Protein AF-A0A418GF52-F1 (afdb_monomer)

Nearest PDB structures (foldseek):
  3nrw-assembly1_A  TM=9.194E-01  e=5.019E-04  Haloarcula marismortui
  2kd1-assembly1_A  TM=8.593E-01  e=3.762E-03  Bacillus cereus ATCC 14579
  1pvp-assembly1_B-2  TM=6.521E-01  e=8.333E-03  Punavirus P1
  3c28-assembly1_B-2  TM=6.143E-01  e=1.145E-02  unclassified
  2kkp-assembly1_A  TM=6.432E-01  e=1.538E-01  Moorella thermoacetica ATCC 39073

pLDDT: mean 86.19, std 13.65, range [48.31, 98.5]

Secondary structure (DSSP, 8-state):
---HHHHHHHHHHHHHHTS---HHHHHHHHHHHHHHHHHHHHTT---GGG--HHHHHHHHHHHHHTT--HHHHHHHHHHHHHH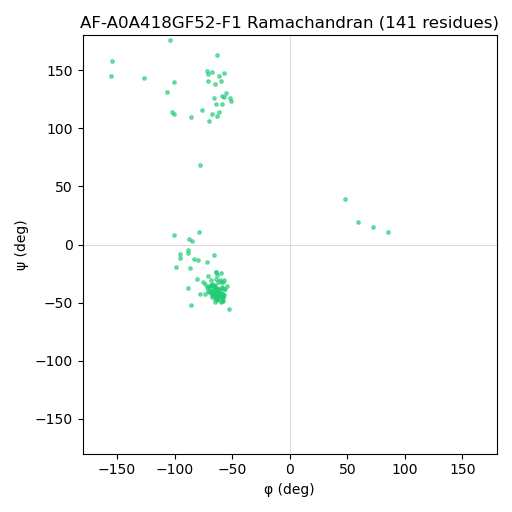HHHHHHTTS-SS-TTTT-PPPPPP-----PPPHHHHHHHH---TT-HHHHHHHHHHHHH-

Structure (mmCIF, N/CA/C/O backbone):
data_AF-A0A418GF52-F1
#
_entry.id   AF-A0A418GF52-F1
#
loop_
_atom_site.group_PDB
_atom_site.id
_atom_site.type_symbol
_atom_site.label_atom_id
_atom_site.label_alt_id
_atom_site.label_comp_id
_atom_site.label_asym_id
_atom_site.label_entity_id
_atom_site.label_seq_id
_atom_site.pdbx_PDB_ins_code
_atom_site.Cartn_x
_atom_site.Cartn_y
_atom_site.Cartn_z
_atom_site.occupancy
_atom_site.B_iso_or_equiv
_atom_site.auth_seq_id
_atom_site.auth_comp_id
_atom_site.auth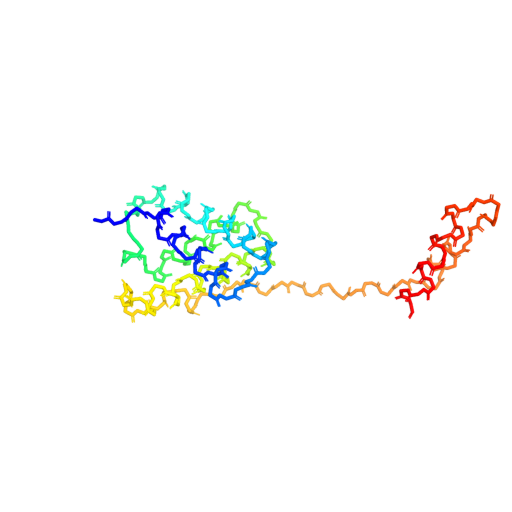_asym_id
_atom_site.auth_atom_id
_atom_site.pdbx_PDB_model_num
ATOM 1 N N . MET A 1 1 ? -12.689 -7.762 18.960 1.00 48.31 1 MET A N 1
ATOM 2 C CA . MET A 1 1 ? -11.690 -6.988 18.195 1.00 48.31 1 MET A CA 1
ATOM 3 C C . MET A 1 1 ? -11.151 -7.927 17.138 1.00 48.31 1 MET A C 1
ATOM 5 O O . MET A 1 1 ? -10.653 -8.980 17.512 1.00 48.31 1 MET A O 1
ATOM 9 N N . THR A 1 2 ? -11.378 -7.634 15.860 1.00 58.53 2 THR A N 1
ATOM 10 C CA . THR A 1 2 ? -10.761 -8.373 14.752 1.00 58.53 2 THR A CA 1
ATOM 11 C C . THR A 1 2 ? -9.275 -8.045 14.697 1.00 58.53 2 THR A C 1
ATOM 13 O O . THR A 1 2 ? -8.877 -6.910 14.955 1.00 58.53 2 THR A O 1
ATOM 16 N N . ASP A 1 3 ? -8.466 -9.059 14.415 1.00 86.50 3 ASP A N 1
ATOM 17 C CA . ASP A 1 3 ? -7.025 -8.922 14.231 1.00 86.50 3 ASP A CA 1
ATOM 18 C C . ASP A 1 3 ? -6.714 -8.195 12.908 1.00 86.50 3 ASP A C 1
ATOM 20 O O . ASP A 1 3 ? -7.426 -8.366 11.913 1.00 86.50 3 ASP A O 1
ATOM 24 N N . LEU A 1 4 ? -5.636 -7.402 12.877 1.00 93.19 4 LEU A N 1
ATOM 25 C CA . LEU A 1 4 ? -5.256 -6.583 11.719 1.00 93.19 4 LEU A CA 1
ATOM 26 C C . LEU A 1 4 ? -5.095 -7.429 10.448 1.00 93.19 4 LEU A C 1
ATOM 28 O O . LEU A 1 4 ? -5.483 -6.984 9.364 1.00 93.19 4 LEU A O 1
ATOM 32 N N . HIS A 1 5 ? -4.546 -8.641 10.586 1.00 95.06 5 HIS A N 1
ATOM 33 C CA . HIS A 1 5 ? -4.382 -9.582 9.479 1.00 95.06 5 HIS A CA 1
ATOM 34 C C . HIS A 1 5 ? -5.723 -10.100 8.962 1.00 95.06 5 HIS A C 1
ATOM 36 O O . HIS A 1 5 ? -5.922 -10.171 7.750 1.00 95.06 5 HIS A O 1
ATOM 42 N N . THR A 1 6 ? -6.667 -10.390 9.860 1.00 95.31 6 THR A N 1
ATOM 43 C CA . THR A 1 6 ? -7.991 -10.913 9.489 1.00 95.31 6 THR A CA 1
ATOM 44 C C . THR A 1 6 ? -8.738 -9.939 8.574 1.00 95.31 6 THR A C 1
ATOM 46 O O . THR A 1 6 ? -9.328 -10.349 7.571 1.00 95.31 6 THR A O 1
ATOM 49 N N . ASP A 1 7 ? -8.681 -8.638 8.866 1.00 96.19 7 ASP A N 1
ATOM 50 C CA . ASP A 1 7 ? -9.331 -7.622 8.030 1.00 96.19 7 ASP A CA 1
ATOM 51 C C . ASP A 1 7 ? -8.659 -7.483 6.658 1.00 96.19 7 ASP A C 1
ATOM 53 O O . ASP A 1 7 ? -9.343 -7.334 5.641 1.00 96.19 7 ASP A O 1
ATOM 57 N N . VAL A 1 8 ? -7.330 -7.612 6.595 1.00 97.38 8 VAL A N 1
ATOM 58 C CA . VAL A 1 8 ? -6.594 -7.623 5.323 1.00 97.38 8 VAL A CA 1
ATOM 59 C C . VAL A 1 8 ? -6.937 -8.859 4.489 1.00 97.38 8 VAL A C 1
ATOM 61 O O . VAL A 1 8 ? -7.161 -8.732 3.287 1.00 97.38 8 VAL A O 1
ATOM 64 N N . GLU A 1 9 ? -7.061 -10.041 5.090 1.00 97.31 9 GLU A N 1
ATOM 65 C CA . GLU A 1 9 ? -7.479 -11.254 4.377 1.00 97.31 9 GLU A CA 1
ATOM 66 C C . GLU A 1 9 ? -8.901 -11.142 3.819 1.00 97.31 9 GLU A C 1
ATOM 68 O O . GLU A 1 9 ? -9.161 -11.544 2.681 1.00 97.31 9 GLU A O 1
ATOM 73 N N . ARG A 1 10 ? -9.837 -10.573 4.591 1.00 97.62 10 ARG A N 1
ATOM 74 C CA . ARG A 1 10 ? -11.200 -10.290 4.110 1.00 97.62 10 ARG A CA 1
ATOM 75 C C . ARG A 1 10 ? -11.174 -9.359 2.901 1.00 97.62 10 ARG A C 1
ATOM 77 O O . ARG A 1 10 ? -11.825 -9.652 1.901 1.00 97.62 10 ARG A O 1
ATOM 84 N N . TYR A 1 11 ? -10.380 -8.297 2.962 1.00 97.94 11 TYR A N 1
ATOM 85 C CA . TYR A 1 11 ? -10.212 -7.371 1.850 1.00 97.94 11 TYR A CA 1
ATOM 86 C C . TYR A 1 11 ? -9.603 -8.035 0.607 1.00 97.94 11 TYR A C 1
ATOM 88 O O . TYR A 1 11 ? -10.095 -7.837 -0.502 1.00 97.94 11 TYR A O 1
ATOM 96 N N . LEU A 1 12 ? -8.561 -8.853 0.764 1.00 97.62 12 LEU A N 1
ATOM 97 C CA . LEU A 1 12 ? -7.936 -9.554 -0.361 1.00 97.62 12 LEU A CA 1
ATOM 98 C C . LEU A 1 12 ? -8.896 -10.559 -1.012 1.00 97.62 12 LEU A C 1
ATOM 100 O O . LEU A 1 12 ? -8.917 -10.657 -2.238 1.00 97.62 12 LEU A O 1
ATOM 104 N N . ARG A 1 13 ? -9.741 -11.238 -0.221 1.00 97.31 13 ARG A N 1
ATOM 105 C CA . ARG A 1 13 ? -10.839 -12.071 -0.742 1.00 97.31 13 ARG A CA 1
ATOM 106 C C . ARG A 1 13 ? -11.874 -11.251 -1.508 1.00 97.31 13 ARG A C 1
ATOM 108 O O . ARG A 1 13 ? -12.284 -11.655 -2.589 1.00 97.31 13 ARG A O 1
ATOM 115 N N . TYR A 1 14 ? -12.263 -10.086 -0.994 1.00 97.31 14 TYR A N 1
ATOM 116 C CA . TYR A 1 14 ? -13.143 -9.166 -1.718 1.00 97.31 14 TYR A CA 1
ATOM 117 C C . TYR A 1 14 ? -12.537 -8.756 -3.073 1.00 97.31 14 TYR A C 1
ATOM 119 O O . TYR A 1 14 ? -13.205 -8.815 -4.107 1.00 97.31 14 TYR A O 1
ATOM 127 N N . LEU A 1 15 ? -11.247 -8.404 -3.105 1.00 96.69 15 LEU A N 1
ATOM 128 C CA . LEU A 1 15 ? -10.576 -8.039 -4.354 1.00 96.69 15 LEU A CA 1
ATOM 129 C C . LEU A 1 15 ? -10.484 -9.200 -5.354 1.00 96.69 15 LEU A C 1
ATOM 131 O O . LEU A 1 15 ? -10.532 -8.958 -6.561 1.00 96.69 15 LEU A O 1
ATOM 135 N N . SER A 1 16 ? -10.314 -10.435 -4.880 1.00 95.81 16 SER A N 1
ATOM 136 C CA . SER A 1 16 ? -10.193 -11.600 -5.758 1.00 95.81 16 SER A CA 1
ATOM 137 C C . SER A 1 16 ? -11.542 -12.065 -6.299 1.00 95.81 16 SER A C 1
ATOM 139 O O . SER A 1 16 ? -11.646 -12.358 -7.486 1.00 95.81 16 SER A O 1
ATOM 141 N N . VAL A 1 17 ? -12.578 -12.099 -5.459 1.00 94.25 17 VAL A N 1
ATOM 142 C CA . VAL A 1 17 ? -13.894 -12.644 -5.819 1.00 94.25 17 VAL A CA 1
ATOM 143 C C . VAL A 1 17 ? -14.761 -11.594 -6.505 1.00 94.25 17 VAL A C 1
ATOM 145 O O . VAL A 1 17 ? -15.276 -11.830 -7.595 1.00 94.25 17 VAL A O 1
ATOM 148 N N . GLU A 1 18 ? -14.913 -10.421 -5.891 1.00 91.50 18 GLU A N 1
ATOM 149 C CA . GLU A 1 18 ? -15.869 -9.413 -6.363 1.00 91.50 18 GLU A CA 1
ATOM 150 C C . GLU A 1 18 ? -15.259 -8.476 -7.402 1.00 91.50 18 GLU A C 1
ATOM 152 O O . GLU A 1 18 ? -15.928 -8.075 -8.353 1.00 91.50 18 GLU A O 1
ATOM 157 N N . ARG A 1 19 ? -13.980 -8.115 -7.240 1.00 91.56 19 ARG A N 1
ATOM 158 C CA . ARG A 1 19 ? -13.282 -7.207 -8.169 1.00 91.56 19 ARG A CA 1
ATOM 159 C C . ARG A 1 19 ? -12.472 -7.926 -9.243 1.00 91.56 19 ARG A C 1
ATOM 161 O O . ARG A 1 19 ? -12.021 -7.255 -10.166 1.00 91.56 19 ARG A O 1
ATOM 168 N N . GLN A 1 20 ? -12.274 -9.241 -9.110 1.00 93.56 20 GLN A N 1
ATOM 169 C CA . GLN A 1 20 ? -11.528 -10.087 -10.052 1.00 93.56 20 GLN A CA 1
ATOM 170 C C . GLN A 1 20 ? -10.172 -9.485 -10.453 1.00 93.56 20 GLN A C 1
ATOM 172 O O . GLN A 1 20 ? -9.760 -9.529 -11.614 1.00 93.56 20 GLN A O 1
ATOM 177 N N . LEU A 1 21 ? -9.473 -8.873 -9.491 1.00 93.19 21 LEU A N 1
ATOM 178 C CA . LEU A 1 21 ? -8.166 -8.287 -9.765 1.00 93.19 21 LEU A CA 1
ATOM 179 C C . LEU A 1 21 ? -7.142 -9.373 -10.086 1.00 93.19 21 LEU A C 1
ATOM 181 O O . LEU A 1 21 ? -7.184 -10.479 -9.548 1.00 93.19 21 LEU A O 1
ATOM 185 N N . SER A 1 22 ? -6.177 -9.019 -10.937 1.00 95.81 22 SER A N 1
ATOM 186 C CA . SER A 1 22 ? -5.130 -9.952 -11.344 1.00 95.81 22 SER A CA 1
ATOM 187 C C . SER A 1 22 ? -4.357 -10.511 -10.133 1.00 95.81 22 SER A C 1
ATOM 189 O O . SER A 1 22 ? -4.121 -9.775 -9.162 1.00 95.81 22 SER A O 1
ATOM 191 N N . PRO A 1 23 ? -3.872 -11.767 -10.194 1.00 94.94 23 PRO A N 1
ATOM 192 C CA . PRO A 1 23 ? -3.094 -12.369 -9.110 1.00 94.94 23 PRO A CA 1
ATOM 193 C C . PRO A 1 23 ? -1.879 -11.530 -8.696 1.00 94.94 23 PRO A C 1
ATOM 195 O O . PRO A 1 23 ? -1.558 -11.428 -7.513 1.00 94.94 23 PRO A O 1
ATOM 198 N N . ILE A 1 24 ? -1.228 -10.865 -9.658 1.00 95.75 24 ILE A N 1
ATOM 199 C CA . ILE A 1 24 ? -0.069 -10.011 -9.380 1.00 95.75 24 ILE A CA 1
ATOM 200 C C . ILE A 1 24 ? -0.460 -8.737 -8.619 1.00 95.75 24 ILE A C 1
ATOM 202 O O . ILE A 1 24 ? 0.280 -8.292 -7.740 1.00 95.75 24 ILE A O 1
ATOM 206 N N . THR A 1 25 ? -1.634 -8.162 -8.893 1.00 93.44 25 THR A N 1
ATOM 207 C CA . THR A 1 25 ? -2.155 -7.018 -8.133 1.00 93.44 25 THR A CA 1
ATOM 208 C C . THR A 1 25 ? -2.461 -7.419 -6.693 1.00 93.44 25 THR A C 1
ATOM 210 O O . THR A 1 25 ? -2.060 -6.700 -5.778 1.00 93.44 25 THR A O 1
ATOM 213 N N . LEU A 1 26 ? -3.101 -8.576 -6.487 1.00 96.50 26 LEU A N 1
ATOM 214 C CA . LEU A 1 26 ? -3.399 -9.116 -5.155 1.00 96.50 26 LEU A CA 1
ATOM 215 C C . LEU A 1 26 ? -2.119 -9.339 -4.347 1.00 96.50 26 LEU A C 1
ATOM 217 O O . LEU A 1 26 ? -2.005 -8.826 -3.236 1.00 96.50 26 LEU A O 1
ATOM 221 N N . LEU A 1 27 ? -1.124 -10.009 -4.937 1.00 97.44 27 LEU A N 1
ATOM 222 C CA . LEU A 1 27 ? 0.173 -10.254 -4.305 1.00 97.44 27 LEU A CA 1
ATOM 223 C C . LEU A 1 27 ? 0.882 -8.948 -3.929 1.00 97.44 27 LEU A C 1
ATOM 225 O O . LEU A 1 27 ? 1.443 -8.817 -2.840 1.00 97.44 27 LEU A O 1
ATOM 229 N N . ASN A 1 28 ? 0.854 -7.960 -4.825 1.00 96.69 28 ASN A N 1
ATOM 230 C CA . ASN A 1 28 ? 1.433 -6.652 -4.551 1.00 96.69 28 ASN A CA 1
ATOM 231 C C . ASN A 1 28 ? 0.722 -5.959 -3.386 1.00 96.69 28 ASN A C 1
ATOM 233 O O . ASN A 1 28 ? 1.395 -5.441 -2.497 1.00 96.69 28 ASN A O 1
ATOM 237 N N . TYR A 1 29 ? -0.612 -5.961 -3.364 1.00 97.56 29 TYR A N 1
ATOM 238 C CA . TYR A 1 29 ? -1.396 -5.329 -2.301 1.00 97.56 29 TYR A CA 1
ATOM 239 C C . TYR A 1 29 ? -1.188 -6.029 -0.960 1.00 97.56 29 TYR A C 1
ATOM 241 O O . TYR A 1 29 ? -0.929 -5.346 0.029 1.00 97.56 29 TYR A O 1
ATOM 249 N N . GLN A 1 30 ? -1.204 -7.363 -0.941 1.00 97.94 30 GLN A N 1
ATOM 250 C CA . GLN A 1 30 ? -0.896 -8.174 0.234 1.00 97.94 30 GLN A CA 1
ATOM 251 C C . GLN A 1 30 ? 0.455 -7.777 0.837 1.00 97.94 30 GLN A C 1
ATOM 253 O O . GLN A 1 30 ? 0.507 -7.335 1.981 1.00 97.94 30 GLN A O 1
ATOM 258 N N . ARG A 1 31 ? 1.531 -7.807 0.039 1.00 97.75 31 ARG A N 1
ATOM 259 C CA . ARG A 1 31 ? 2.885 -7.437 0.491 1.00 97.75 31 ARG A CA 1
ATOM 260 C C . ARG A 1 31 ? 2.958 -6.022 1.063 1.00 97.75 31 ARG A C 1
ATOM 262 O O . ARG A 1 31 ? 3.700 -5.764 2.010 1.00 97.75 31 ARG A O 1
ATOM 269 N N . GLN A 1 32 ? 2.226 -5.073 0.474 1.00 97.81 32 GLN A N 1
ATOM 270 C CA . GLN A 1 32 ? 2.206 -3.705 0.990 1.00 97.81 32 GLN A CA 1
ATOM 271 C C . GLN A 1 32 ? 1.465 -3.592 2.322 1.00 97.81 32 GLN A C 1
ATOM 273 O O . GLN A 1 32 ? 1.935 -2.868 3.201 1.00 97.81 32 GLN A O 1
ATOM 278 N N . LEU A 1 33 ? 0.335 -4.283 2.472 1.00 97.81 33 LEU A N 1
ATOM 279 C CA . LEU A 1 33 ? -0.464 -4.267 3.695 1.00 97.81 33 LEU A CA 1
ATOM 280 C C . LEU A 1 33 ? 0.239 -5.014 4.833 1.00 97.81 33 LEU A C 1
ATOM 282 O O . LEU A 1 33 ? 0.297 -4.488 5.939 1.00 97.81 33 LEU A O 1
ATOM 286 N N . GLU A 1 34 ? 0.881 -6.150 4.560 1.00 96.56 34 GLU A N 1
ATOM 287 C CA . GLU A 1 34 ? 1.717 -6.876 5.530 1.00 96.56 34 GLU A CA 1
ATOM 288 C C . GLU A 1 34 ? 2.855 -6.002 6.069 1.00 96.56 34 GLU A C 1
ATOM 290 O O . GLU A 1 34 ? 3.080 -5.930 7.278 1.00 96.56 34 GLU A O 1
ATOM 295 N N . ALA A 1 35 ? 3.538 -5.258 5.193 1.00 95.56 35 ALA A N 1
ATOM 296 C CA . ALA A 1 35 ? 4.581 -4.331 5.620 1.00 95.56 35 ALA A CA 1
ATOM 297 C C . ALA A 1 35 ? 4.044 -3.212 6.531 1.00 95.56 35 ALA A C 1
ATOM 299 O O . ALA A 1 35 ? 4.763 -2.738 7.409 1.00 95.56 35 ALA A O 1
ATOM 300 N N . ILE A 1 36 ? 2.797 -2.775 6.330 1.00 95.94 36 ILE A N 1
ATOM 301 C CA . ILE A 1 36 ? 2.142 -1.792 7.201 1.00 95.94 36 ILE A CA 1
ATOM 302 C C . ILE A 1 36 ? 1.758 -2.431 8.533 1.00 95.94 36 ILE A C 1
ATOM 304 O O . ILE A 1 36 ? 2.017 -1.816 9.563 1.00 95.94 36 ILE A O 1
ATOM 308 N N . ILE A 1 37 ? 1.215 -3.652 8.532 1.00 95.19 37 ILE A N 1
ATOM 309 C CA . ILE A 1 37 ? 0.887 -4.380 9.764 1.00 95.19 37 ILE A CA 1
ATOM 310 C C . ILE A 1 37 ? 2.136 -4.552 10.633 1.00 95.19 37 ILE A C 1
ATOM 312 O O . ILE A 1 37 ? 2.084 -4.263 11.823 1.00 95.19 37 ILE A O 1
ATOM 316 N N . HIS A 1 38 ? 3.284 -4.895 10.043 1.00 92.56 38 HIS A N 1
ATOM 317 C CA . HIS A 1 38 ? 4.551 -4.967 10.778 1.00 92.56 38 HIS A CA 1
ATOM 318 C C . HIS A 1 38 ? 4.935 -3.628 11.432 1.00 92.56 38 HIS A C 1
ATOM 320 O O . HIS A 1 38 ? 5.482 -3.595 12.530 1.00 92.56 38 HIS A O 1
ATOM 326 N N . PHE A 1 39 ? 4.682 -2.489 10.783 1.00 90.38 39 PHE A N 1
ATOM 327 C CA . PHE A 1 39 ? 4.913 -1.194 11.430 1.00 90.38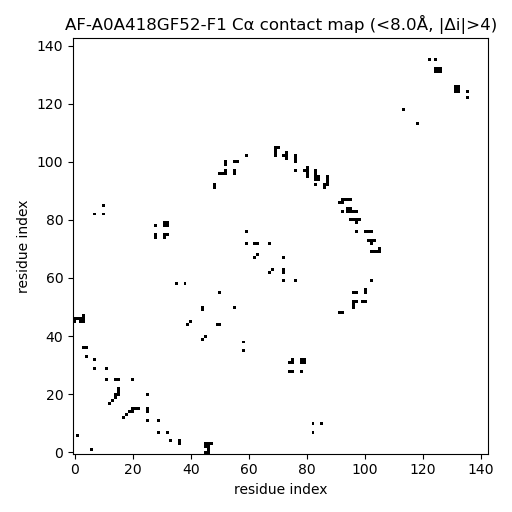 39 PHE A CA 1
ATOM 328 C C . PHE A 1 39 ? 3.867 -0.878 12.493 1.00 90.38 39 PHE A C 1
ATOM 330 O O . PHE A 1 39 ? 4.185 -0.202 13.469 1.00 90.38 39 PHE A O 1
ATOM 337 N N . ALA A 1 40 ? 2.627 -1.305 12.284 1.00 88.56 40 ALA A N 1
ATOM 338 C CA . ALA A 1 40 ? 1.513 -1.064 13.182 1.00 88.56 40 ALA A CA 1
ATOM 339 C C . ALA A 1 40 ? 1.683 -1.841 14.497 1.00 88.56 40 ALA A C 1
ATOM 341 O O . ALA A 1 40 ? 1.505 -1.258 15.566 1.00 88.56 40 ALA A O 1
ATOM 342 N N . SER A 1 41 ? 2.131 -3.098 14.424 1.00 84.31 41 SER A N 1
ATOM 343 C CA . SER A 1 41 ? 2.415 -3.940 15.589 1.00 84.31 41 SER A CA 1
ATOM 344 C C . SER A 1 41 ? 3.551 -3.381 16.448 1.00 84.31 41 SER A C 1
ATOM 346 O O . SER A 1 41 ? 3.411 -3.312 17.665 1.00 84.31 41 SER A O 1
ATOM 348 N N . GLU A 1 42 ? 4.622 -2.859 15.836 1.00 85.00 42 GLU A N 1
ATOM 349 C CA . GLU A 1 42 ? 5.698 -2.149 16.552 1.00 85.00 42 GLU A CA 1
ATOM 350 C C . GLU A 1 42 ? 5.199 -0.911 17.324 1.00 85.00 42 GLU A C 1
ATOM 352 O O . GLU A 1 42 ? 5.841 -0.486 18.280 1.00 85.00 42 GLU A O 1
ATOM 357 N N . ASN A 1 43 ? 4.077 -0.311 16.909 1.00 80.12 43 ASN A N 1
ATOM 358 C CA . ASN A 1 43 ? 3.461 0.847 17.568 1.00 80.12 43 ASN A CA 1
ATOM 359 C C . ASN A 1 43 ? 2.263 0.460 18.456 1.00 80.12 43 ASN A C 1
ATOM 361 O O . ASN A 1 43 ? 1.555 1.340 18.940 1.00 80.12 43 ASN A O 1
ATOM 365 N N . GLY A 1 44 ? 2.022 -0.839 18.663 1.00 85.25 44 GLY A N 1
ATOM 366 C CA . GLY A 1 44 ? 0.953 -1.344 19.522 1.00 85.25 44 GLY A CA 1
ATOM 367 C C . GLY A 1 44 ? -0.463 -1.180 18.962 1.00 85.25 44 GLY A C 1
ATOM 368 O O . GLY A 1 44 ? -1.419 -1.331 19.722 1.00 85.25 44 GLY A O 1
ATOM 369 N N . LEU A 1 45 ? -0.622 -0.888 17.665 1.00 88.94 45 LEU A N 1
ATOM 370 C CA . LEU A 1 45 ? -1.938 -0.760 17.037 1.00 88.94 45 LEU A CA 1
ATOM 371 C C . LEU A 1 45 ? -2.664 -2.110 17.082 1.00 88.94 45 LEU A C 1
ATOM 373 O O . LEU A 1 45 ? -2.172 -3.090 16.530 1.00 88.94 45 LEU A O 1
ATOM 377 N N . GLN A 1 46 ? -3.835 -2.150 17.713 1.00 88.69 46 GLN A N 1
ATOM 378 C CA . GLN A 1 46 ? -4.626 -3.381 17.843 1.00 88.69 46 GLN A CA 1
ATOM 379 C C . GLN A 1 46 ? -5.752 -3.463 16.813 1.00 88.69 46 GLN A C 1
ATOM 381 O O . GLN A 1 46 ? -6.314 -4.529 16.589 1.00 88.69 46 GLN A O 1
ATOM 386 N N . SER A 1 47 ? -6.141 -2.327 16.231 1.00 92.88 47 SER A N 1
ATOM 387 C CA . SER A 1 47 ? -7.305 -2.242 15.356 1.00 92.88 47 SER A CA 1
ATOM 388 C C . SER A 1 47 ? -7.177 -1.068 14.384 1.00 92.88 47 SER A C 1
ATOM 390 O O . SER A 1 47 ? -6.658 -0.001 14.725 1.00 92.88 47 SER A O 1
ATOM 392 N N . TRP A 1 48 ? -7.680 -1.246 13.160 1.00 95.00 48 TRP A N 1
ATOM 393 C CA . TRP A 1 48 ? -7.623 -0.223 12.112 1.00 95.00 48 TRP A CA 1
ATOM 394 C C . TRP A 1 48 ? -8.417 1.045 12.459 1.00 95.00 48 TRP A C 1
ATOM 396 O O . TRP A 1 48 ? -8.073 2.126 11.987 1.00 95.00 48 TRP A O 1
ATOM 406 N N . GLN A 1 49 ? -9.414 0.946 13.341 1.00 93.56 49 GLN A N 1
ATOM 407 C CA . GLN A 1 49 ? -10.209 2.065 13.861 1.00 93.56 49 GLN A CA 1
ATOM 408 C C . GLN A 1 49 ? -9.383 3.064 14.682 1.00 93.56 49 GLN A C 1
ATOM 410 O O . GLN A 1 49 ? -9.766 4.225 14.802 1.00 93.56 49 GLN A O 1
ATOM 415 N N . GLN A 1 50 ? -8.253 2.627 15.238 1.00 92.62 50 GLN A N 1
ATOM 416 C CA . GLN A 1 50 ? -7.320 3.484 15.972 1.00 92.62 50 GLN A CA 1
ATOM 417 C C . GLN A 1 50 ? -6.359 4.231 15.033 1.00 92.62 50 GLN A C 1
ATOM 419 O O . GLN A 1 50 ? -5.653 5.136 15.473 1.00 92.62 50 GLN A O 1
ATOM 424 N N . CYS A 1 51 ? -6.302 3.849 13.753 1.00 93.81 51 CYS A N 1
ATOM 425 C CA . CYS A 1 51 ? -5.379 4.435 12.794 1.00 93.81 51 CYS A CA 1
ATOM 426 C C . CYS A 1 51 ? -5.871 5.814 12.344 1.00 93.81 51 CYS A C 1
ATOM 428 O O . CYS A 1 51 ? -6.905 5.939 11.686 1.00 93.81 51 CYS A O 1
ATOM 430 N N . ASP A 1 52 ? -5.105 6.854 12.665 1.00 93.44 52 ASP A N 1
ATOM 431 C CA . ASP A 1 52 ? -5.377 8.223 12.238 1.00 93.44 52 ASP A CA 1
ATOM 432 C C . ASP A 1 52 ? -4.441 8.675 11.100 1.00 93.44 52 ASP A C 1
ATOM 434 O O . ASP A 1 52 ? -3.512 7.981 10.674 1.00 93.44 52 ASP A O 1
ATOM 438 N N . VAL A 1 53 ? -4.677 9.885 10.588 1.00 95.00 53 VAL A N 1
ATOM 439 C CA . VAL A 1 53 ? -3.860 10.471 9.512 1.00 95.00 53 VAL A CA 1
ATOM 440 C C . VAL A 1 53 ? -2.387 10.610 9.933 1.00 95.00 53 VAL A C 1
ATOM 442 O O . VAL A 1 53 ? -1.486 10.500 9.097 1.00 95.00 53 VAL A O 1
ATOM 445 N N . THR A 1 54 ? -2.119 10.843 11.220 1.00 93.25 54 THR A N 1
ATOM 446 C CA . THR A 1 54 ? -0.765 10.992 11.769 1.00 93.25 54 THR A CA 1
ATOM 447 C C . THR A 1 54 ? -0.001 9.673 11.695 1.00 93.25 54 THR A C 1
ATOM 449 O O . THR A 1 54 ? 1.131 9.649 11.206 1.00 93.25 54 THR A O 1
ATOM 452 N N . MET A 1 55 ? -0.628 8.558 12.070 1.00 94.06 55 MET A N 1
ATOM 453 C CA . MET A 1 55 ? -0.059 7.217 11.937 1.00 94.06 55 MET A CA 1
ATOM 454 C C . MET A 1 55 ? 0.222 6.870 10.475 1.00 94.06 55 MET A C 1
ATOM 456 O O . MET A 1 55 ? 1.314 6.396 10.159 1.00 94.06 55 MET A O 1
ATOM 460 N N . VAL A 1 56 ? -0.694 7.191 9.553 1.00 95.62 56 VAL A N 1
ATOM 461 C CA . VAL A 1 56 ? -0.469 6.957 8.116 1.00 95.62 56 VAL A CA 1
ATOM 462 C C . VAL A 1 56 ? 0.741 7.747 7.597 1.00 95.62 56 VAL A C 1
ATOM 464 O O . VAL A 1 56 ? 1.574 7.203 6.865 1.00 95.62 56 VAL A O 1
ATOM 467 N N . ARG A 1 57 ? 0.899 9.016 8.003 1.00 94.81 57 ARG A N 1
ATOM 468 C CA . ARG A 1 57 ? 2.100 9.809 7.676 1.00 94.81 57 ARG A CA 1
ATOM 469 C C . ARG A 1 57 ? 3.365 9.177 8.256 1.00 94.81 57 ARG A C 1
ATOM 471 O O . ARG A 1 57 ? 4.372 9.086 7.552 1.00 94.81 57 ARG A O 1
ATOM 478 N N . ASN A 1 58 ? 3.309 8.679 9.488 1.00 93.69 58 ASN A N 1
ATOM 479 C CA . ASN A 1 58 ? 4.436 7.996 10.122 1.00 93.69 58 ASN A CA 1
ATOM 480 C C . ASN A 1 58 ? 4.832 6.717 9.370 1.00 93.69 58 ASN A C 1
ATOM 482 O O . ASN A 1 58 ? 6.026 6.490 9.157 1.00 93.69 58 ASN A O 1
ATOM 486 N N . PHE A 1 59 ? 3.876 5.922 8.874 1.00 94.38 59 PHE A N 1
ATOM 487 C CA . PHE A 1 59 ? 4.173 4.767 8.018 1.00 94.38 59 PHE A CA 1
ATOM 488 C C . PHE A 1 59 ? 4.903 5.175 6.735 1.00 94.38 59 PHE A C 1
ATOM 490 O O . PHE A 1 59 ? 5.878 4.521 6.348 1.00 94.38 59 PHE A O 1
ATOM 497 N N . ALA A 1 60 ? 4.489 6.271 6.0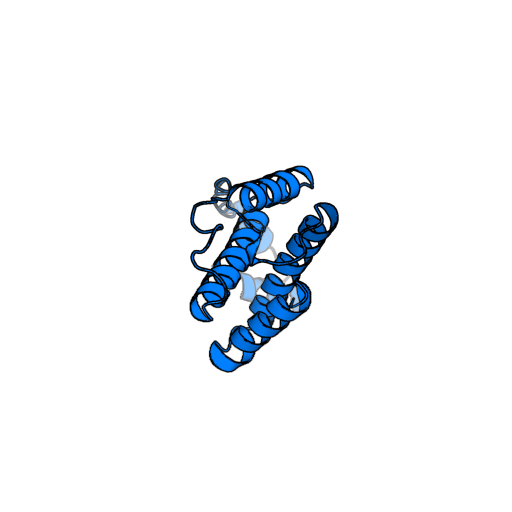93 1.00 94.19 60 ALA A N 1
ATOM 498 C CA . ALA A 1 60 ? 5.154 6.784 4.897 1.00 94.19 60 ALA A CA 1
ATOM 499 C C . ALA A 1 60 ? 6.598 7.233 5.186 1.00 94.19 60 ALA A C 1
ATOM 501 O O . ALA A 1 60 ? 7.523 6.861 4.457 1.00 94.19 60 ALA A O 1
ATOM 502 N N . VAL A 1 61 ? 6.808 7.969 6.283 1.00 93.62 61 VAL A N 1
ATOM 503 C CA . VAL A 1 61 ? 8.137 8.429 6.719 1.00 93.62 61 VAL A CA 1
ATOM 504 C C . VAL A 1 61 ? 9.046 7.249 7.061 1.00 93.62 61 VAL A C 1
ATOM 506 O O . VAL A 1 61 ? 10.174 7.187 6.569 1.00 93.62 61 VAL A O 1
ATOM 509 N N . ARG A 1 62 ? 8.573 6.272 7.845 1.00 93.31 62 ARG A N 1
ATOM 510 C CA . ARG A 1 62 ? 9.362 5.075 8.195 1.00 93.31 62 ARG A CA 1
ATOM 511 C C . ARG A 1 62 ? 9.692 4.233 6.964 1.00 93.31 62 ARG A C 1
ATOM 513 O O . ARG A 1 62 ? 10.825 3.782 6.829 1.00 93.31 62 ARG A O 1
ATOM 520 N N . SER A 1 63 ? 8.751 4.095 6.030 1.00 94.00 63 SER A N 1
ATOM 521 C CA . SER A 1 63 ? 8.987 3.405 4.756 1.00 94.00 63 SER A CA 1
ATOM 522 C C . SER A 1 63 ? 10.117 4.063 3.958 1.00 94.00 63 SER A C 1
ATOM 524 O O . SER A 1 63 ? 11.011 3.368 3.485 1.00 94.00 63 SER A O 1
ATOM 526 N N . ARG A 1 64 ? 10.139 5.401 3.863 1.00 92.56 64 ARG A N 1
ATOM 527 C CA . ARG A 1 64 ? 11.252 6.129 3.230 1.00 92.56 64 ARG A CA 1
ATOM 528 C C . ARG A 1 64 ? 12.572 5.951 3.966 1.00 92.56 64 ARG A C 1
ATOM 530 O O . ARG A 1 64 ? 13.581 5.714 3.314 1.00 92.56 64 ARG A O 1
ATOM 537 N N . ARG A 1 65 ? 12.571 6.041 5.299 1.00 92.25 65 ARG A N 1
ATOM 538 C CA . ARG A 1 65 ? 13.783 5.850 6.116 1.00 92.25 65 ARG A CA 1
ATOM 539 C C . ARG A 1 65 ? 14.383 4.451 5.952 1.00 92.25 65 ARG A C 1
ATOM 541 O O . ARG A 1 65 ? 15.596 4.321 6.001 1.00 92.25 65 ARG A O 1
ATOM 548 N N . LYS A 1 66 ? 13.557 3.432 5.686 1.00 92.69 66 LYS A N 1
ATOM 549 C CA . LYS A 1 66 ? 14.004 2.076 5.312 1.00 92.69 66 LYS A CA 1
ATOM 550 C C . LYS A 1 66 ? 14.446 1.943 3.838 1.00 92.69 66 LYS A C 1
ATOM 552 O O . LYS A 1 66 ? 14.617 0.830 3.360 1.00 92.69 66 LYS A O 1
ATOM 557 N N . GLY A 1 67 ? 14.606 3.046 3.102 1.00 92.81 67 GLY A N 1
ATOM 558 C CA . GLY A 1 67 ? 15.114 3.048 1.725 1.00 92.81 67 GLY A CA 1
ATOM 559 C C . GLY A 1 67 ? 14.062 2.814 0.638 1.00 92.81 67 GLY A C 1
ATOM 560 O O . GLY A 1 67 ? 14.418 2.617 -0.522 1.00 92.81 67 GLY A O 1
ATOM 561 N N . LEU A 1 68 ? 12.762 2.843 0.961 1.00 94.44 68 LEU A N 1
ATOM 562 C CA . LEU A 1 68 ? 11.726 2.593 -0.041 1.00 94.44 68 LEU A CA 1
ATOM 563 C C . LEU A 1 68 ? 11.696 3.706 -1.107 1.00 94.44 68 LEU A C 1
ATOM 565 O O . LEU A 1 68 ? 11.561 4.901 -0.805 1.00 94.44 68 LEU A O 1
ATOM 569 N N . GLY A 1 69 ? 11.786 3.300 -2.375 1.00 92.81 69 GLY A N 1
ATOM 570 C CA . GLY A 1 69 ? 11.679 4.189 -3.529 1.00 92.81 69 GLY A CA 1
ATOM 571 C C . GLY A 1 69 ? 10.310 4.872 -3.640 1.00 92.81 69 GLY A C 1
ATOM 572 O O . GLY A 1 69 ? 9.323 4.449 -3.037 1.00 92.81 69 GLY A O 1
ATOM 573 N N . ALA A 1 70 ? 10.238 5.945 -4.435 1.00 91.38 70 ALA A N 1
ATOM 574 C CA . ALA A 1 70 ? 9.021 6.749 -4.579 1.00 91.38 70 ALA A CA 1
ATOM 575 C C . ALA A 1 70 ? 7.847 5.946 -5.168 1.00 91.38 70 ALA A C 1
ATOM 577 O O . ALA A 1 70 ? 6.736 6.022 -4.650 1.00 91.38 70 ALA A O 1
ATOM 578 N N . ALA A 1 71 ? 8.111 5.140 -6.203 1.00 91.50 71 ALA A N 1
ATOM 579 C CA . ALA A 1 71 ? 7.106 4.289 -6.840 1.00 91.50 71 ALA A CA 1
ATOM 580 C C . ALA A 1 71 ? 6.552 3.235 -5.868 1.00 91.50 71 ALA A C 1
ATOM 582 O O . ALA A 1 71 ? 5.340 3.105 -5.711 1.00 91.50 71 ALA A O 1
ATOM 583 N N . SER A 1 72 ? 7.431 2.546 -5.140 1.00 94.06 72 SER A N 1
ATOM 584 C CA . SER A 1 72 ? 7.024 1.533 -4.164 1.00 94.06 72 SER A CA 1
ATOM 585 C C . SER A 1 72 ? 6.257 2.140 -2.985 1.00 94.06 72 SER A C 1
ATOM 587 O O . SER A 1 72 ? 5.294 1.546 -2.504 1.00 94.06 72 SER A O 1
ATOM 589 N N . LEU A 1 73 ? 6.619 3.350 -2.543 1.00 95.81 73 LEU A N 1
ATOM 590 C CA . LEU A 1 73 ? 5.844 4.075 -1.535 1.00 95.81 73 LEU A CA 1
ATOM 591 C C . LEU A 1 73 ? 4.462 4.487 -2.056 1.00 95.81 73 LEU A C 1
ATOM 593 O O . LEU A 1 73 ? 3.481 4.386 -1.321 1.00 95.81 73 LEU A O 1
ATOM 597 N N . ALA A 1 74 ? 4.368 4.933 -3.309 1.00 94.56 74 ALA A N 1
ATOM 598 C CA . ALA A 1 74 ? 3.088 5.251 -3.928 1.00 94.56 74 ALA A CA 1
ATOM 599 C C . ALA A 1 74 ? 2.184 4.010 -3.999 1.00 94.56 74 ALA A C 1
ATOM 601 O O . ALA A 1 74 ? 1.021 4.091 -3.609 1.00 94.56 74 ALA A O 1
ATOM 602 N N . LEU A 1 75 ? 2.731 2.852 -4.390 1.00 95.75 75 LEU A N 1
ATOM 603 C CA . LEU A 1 75 ? 2.010 1.576 -4.379 1.00 95.75 75 LEU A CA 1
ATOM 604 C C . LEU A 1 75 ? 1.539 1.201 -2.967 1.00 95.75 75 LEU A C 1
ATOM 606 O O . LEU A 1 75 ? 0.385 0.819 -2.789 1.00 95.75 75 LEU A O 1
ATOM 610 N N . ARG A 1 76 ? 2.393 1.373 -1.951 1.00 97.31 76 ARG A N 1
ATOM 611 C CA . ARG A 1 76 ? 2.035 1.130 -0.547 1.00 97.31 76 ARG A CA 1
ATOM 612 C C . ARG A 1 76 ? 0.865 1.987 -0.079 1.00 97.31 76 ARG A C 1
ATOM 614 O O . ARG A 1 76 ? -0.086 1.465 0.494 1.00 97.31 76 ARG A O 1
ATOM 621 N N . LEU A 1 77 ? 0.915 3.290 -0.349 1.00 96.94 77 LEU A N 1
ATOM 622 C CA . LEU A 1 77 ? -0.174 4.203 0.004 1.00 96.94 77 LEU A CA 1
ATOM 623 C C . LEU A 1 77 ? -1.438 3.945 -0.825 1.00 96.94 77 LEU A C 1
ATOM 625 O O . LEU A 1 77 ? -2.536 4.162 -0.323 1.00 96.94 77 LEU A O 1
ATOM 629 N N . SER A 1 78 ? -1.304 3.467 -2.063 1.00 96.50 78 SER A N 1
ATOM 630 C CA . SER A 1 78 ? -2.440 3.052 -2.893 1.00 96.50 78 SER A CA 1
ATOM 631 C C . SER A 1 78 ? -3.162 1.846 -2.293 1.00 96.50 78 SER A C 1
ATOM 633 O O . SER A 1 78 ? -4.375 1.897 -2.093 1.00 96.50 78 SER A O 1
ATOM 635 N N . ALA A 1 79 ? -2.416 0.797 -1.932 1.00 97.88 79 ALA A N 1
ATOM 636 C CA . ALA A 1 79 ? -2.969 -0.396 -1.296 1.00 97.88 79 ALA A CA 1
ATOM 637 C C . ALA A 1 79 ? -3.680 -0.051 0.023 1.00 97.88 79 ALA A C 1
ATOM 639 O O . ALA A 1 79 ? -4.826 -0.450 0.219 1.00 97.88 79 ALA A O 1
ATOM 640 N N . LEU A 1 80 ? -3.045 0.765 0.877 1.00 98.00 80 LEU A N 1
ATOM 641 C CA . LEU A 1 80 ? -3.628 1.210 2.146 1.00 98.00 80 LEU A CA 1
ATOM 642 C C . LEU A 1 80 ? -4.899 2.044 1.949 1.00 98.00 80 LEU A C 1
ATOM 644 O O . LEU A 1 80 ? -5.888 1.840 2.646 1.00 98.00 80 LEU A O 1
ATOM 648 N N . ARG A 1 81 ? -4.891 2.979 0.992 1.00 98.00 81 ARG A N 1
ATOM 649 C CA . ARG A 1 81 ? -6.059 3.818 0.707 1.00 98.00 81 ARG A CA 1
ATOM 650 C C . ARG A 1 81 ? -7.235 2.977 0.231 1.00 98.00 81 ARG A C 1
ATOM 652 O O . ARG A 1 81 ? -8.321 3.142 0.767 1.00 98.00 81 ARG A O 1
ATOM 659 N N . SER A 1 82 ? -6.999 2.065 -0.707 1.00 97.75 82 SER A N 1
ATOM 660 C CA . SER A 1 82 ? -8.029 1.167 -1.233 1.00 97.75 82 SER A CA 1
ATOM 661 C C . SER A 1 82 ? -8.592 0.242 -0.148 1.00 97.75 82 SER A C 1
ATOM 663 O O . SER A 1 82 ? -9.801 0.044 -0.075 1.00 97.75 82 SER A O 1
ATOM 665 N N . PHE A 1 83 ? -7.736 -0.262 0.745 1.00 98.50 83 PHE A N 1
ATOM 666 C CA . PHE A 1 83 ? -8.162 -1.040 1.907 1.00 98.50 83 PHE A CA 1
ATOM 667 C C . PHE A 1 83 ? -9.053 -0.227 2.860 1.00 98.50 83 PHE A C 1
ATOM 669 O O . PHE A 1 83 ? -10.125 -0.683 3.245 1.00 98.50 83 PHE A O 1
ATOM 676 N N . PHE A 1 84 ? -8.665 1.005 3.196 1.00 98.25 84 PHE A N 1
ATOM 677 C CA . PHE A 1 84 ? -9.489 1.867 4.045 1.00 98.25 84 PHE A CA 1
ATOM 678 C C . PHE A 1 8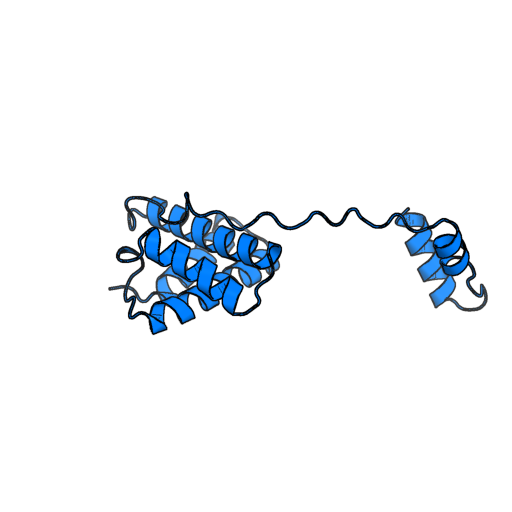4 ? -10.784 2.326 3.375 1.00 98.25 84 PHE A C 1
ATOM 680 O O . PHE A 1 84 ? -11.796 2.429 4.059 1.00 98.25 84 PHE A O 1
ATOM 687 N N . ASP A 1 85 ? -10.795 2.563 2.062 1.00 98.25 85 ASP A N 1
ATOM 688 C CA . ASP A 1 85 ? -12.042 2.820 1.334 1.00 98.25 85 ASP A CA 1
ATOM 689 C C . ASP A 1 85 ? -12.981 1.606 1.418 1.00 98.25 85 ASP A C 1
ATOM 691 O O . ASP A 1 85 ? -14.185 1.770 1.619 1.00 98.25 85 ASP A O 1
ATOM 695 N N . TRP A 1 86 ? -12.435 0.387 1.349 1.00 98.06 86 TRP A N 1
ATOM 696 C CA . TRP A 1 86 ? -13.213 -0.828 1.562 1.00 98.06 86 TRP A CA 1
ATOM 697 C C . TRP A 1 86 ? -13.743 -0.931 3.000 1.00 98.06 86 TRP A C 1
ATOM 699 O O . TRP A 1 86 ? -14.944 -1.118 3.163 1.00 98.06 86 TRP A O 1
ATOM 709 N N . LEU A 1 87 ? -12.934 -0.705 4.041 1.00 97.69 87 LEU A N 1
ATOM 710 C CA . LEU A 1 87 ? -13.430 -0.690 5.430 1.00 97.69 87 LEU A CA 1
ATOM 711 C C . LEU A 1 87 ? -14.525 0.363 5.664 1.00 97.69 87 LEU A C 1
ATOM 713 O O . LEU A 1 87 ? -15.481 0.110 6.396 1.00 97.69 87 LEU A O 1
ATOM 717 N N . VAL A 1 88 ? -14.423 1.530 5.020 1.00 98.00 88 VAL A N 1
ATOM 718 C CA . VAL A 1 88 ? -15.494 2.538 5.043 1.00 98.00 88 VAL A CA 1
ATOM 719 C C . VAL A 1 88 ? -16.764 1.997 4.377 1.00 98.00 88 VAL A C 1
ATOM 721 O O . VAL A 1 88 ? -17.849 2.168 4.924 1.00 98.00 88 VAL A O 1
ATOM 724 N N . SER A 1 89 ? -16.651 1.285 3.249 1.00 97.31 89 SER A N 1
ATOM 725 C CA . SER A 1 89 ? -17.806 0.644 2.594 1.00 97.31 89 SER A CA 1
ATOM 726 C C . SER A 1 89 ? -18.473 -0.439 3.452 1.00 97.31 89 SER A C 1
ATOM 728 O O . SER A 1 89 ? -19.671 -0.668 3.320 1.00 97.31 89 SER A O 1
ATOM 730 N N . GLN A 1 90 ? -17.715 -1.063 4.359 1.00 96.88 90 GLN A N 1
ATOM 731 C CA . GLN A 1 90 ? -18.221 -2.031 5.337 1.00 96.88 90 GLN A CA 1
ATOM 732 C C . GLN A 1 90 ? -18.787 -1.363 6.607 1.00 96.88 90 GLN A C 1
ATOM 734 O O . GLN A 1 90 ? -19.198 -2.059 7.529 1.00 96.88 90 GLN A O 1
ATOM 739 N N . ASN A 1 91 ? -18.819 -0.023 6.679 1.00 96.75 91 ASN A N 1
ATOM 740 C CA . ASN A 1 91 ? -19.162 0.766 7.873 1.00 96.75 91 ASN A CA 1
ATOM 741 C C . ASN A 1 91 ? -18.252 0.512 9.095 1.00 96.75 91 ASN A C 1
ATOM 743 O O . ASN A 1 91 ? -18.609 0.850 10.223 1.00 96.75 91 ASN A O 1
ATOM 747 N N . GLU A 1 92 ? -17.056 -0.041 8.887 1.00 96.19 92 GLU A N 1
ATOM 748 C CA . GLU A 1 92 ? -16.085 -0.319 9.955 1.00 96.19 92 GLU A CA 1
ATOM 749 C C . GLU A 1 92 ? -15.182 0.888 10.254 1.00 96.19 92 GLU A C 1
ATOM 751 O O . GLU A 1 92 ? -14.615 0.992 11.345 1.00 96.19 92 GLU A O 1
ATOM 756 N N . LEU A 1 93 ? -15.081 1.824 9.305 1.00 96.56 93 LEU A N 1
ATOM 757 C CA . LEU A 1 93 ? -14.458 3.137 9.463 1.00 96.56 93 LEU A CA 1
ATOM 758 C C . LEU A 1 93 ? -15.429 4.241 9.037 1.00 96.56 93 LEU A C 1
ATOM 760 O O . LEU A 1 93 ? -16.136 4.116 8.043 1.00 96.56 93 LEU A O 1
ATOM 764 N N . LYS A 1 94 ? -15.407 5.375 9.746 1.00 95.31 94 LYS A N 1
ATOM 765 C CA . LYS A 1 94 ? -16.206 6.558 9.373 1.00 95.31 94 LYS A CA 1
ATOM 766 C C . LYS A 1 94 ? -15.629 7.313 8.175 1.00 95.31 94 LYS A C 1
ATOM 768 O O . LYS A 1 94 ? -16.363 7.933 7.415 1.00 95.31 94 LYS A O 1
ATOM 773 N N . ALA A 1 95 ? -14.306 7.310 8.039 1.00 96.44 95 ALA A N 1
ATOM 774 C CA . ALA A 1 95 ? -13.594 7.995 6.972 1.00 96.44 95 ALA A CA 1
ATOM 775 C C . ALA A 1 95 ? -12.245 7.321 6.720 1.00 96.44 95 ALA A C 1
ATOM 777 O O . ALA A 1 95 ? -11.695 6.666 7.601 1.00 96.44 95 ALA A O 1
ATOM 778 N N . ASN A 1 96 ? -11.698 7.522 5.522 1.00 97.88 96 ASN A N 1
ATOM 779 C CA . ASN A 1 96 ? -10.398 6.985 5.139 1.00 97.88 96 ASN A CA 1
ATOM 780 C C . ASN A 1 96 ? -9.259 7.932 5.584 1.00 97.88 96 ASN A C 1
ATOM 782 O O . ASN A 1 96 ? -9.088 8.992 4.966 1.00 97.88 96 ASN A O 1
ATOM 786 N N . PRO A 1 97 ? -8.429 7.564 6.582 1.00 96.25 97 PRO A N 1
ATOM 787 C CA . PRO A 1 97 ? -7.341 8.418 7.067 1.00 96.25 97 PRO A CA 1
ATOM 788 C C . PRO A 1 97 ? -6.168 8.537 6.074 1.00 96.25 97 PRO A C 1
ATOM 790 O O . PRO A 1 97 ? -5.350 9.450 6.181 1.00 96.25 97 PRO A O 1
ATOM 793 N N . ALA A 1 98 ? -6.079 7.665 5.065 1.00 96.69 98 ALA A N 1
ATOM 794 C CA . ALA A 1 98 ? -5.025 7.691 4.050 1.00 96.69 98 ALA A CA 1
ATOM 795 C C . ALA A 1 98 ? -5.348 8.577 2.832 1.00 96.69 98 ALA A C 1
ATOM 797 O O . ALA A 1 98 ? -4.475 8.799 1.981 1.00 96.69 98 ALA A O 1
ATOM 798 N N . LYS A 1 99 ? -6.570 9.122 2.719 1.00 92.88 99 LYS A N 1
ATOM 799 C CA . LYS A 1 99 ? -6.963 9.970 1.575 1.00 92.88 99 LYS A CA 1
ATOM 800 C C . LYS A 1 99 ? -6.053 11.187 1.396 1.00 92.88 99 LYS A C 1
ATOM 802 O O . LYS A 1 99 ? -5.628 11.449 0.278 1.00 92.88 99 LYS A O 1
ATOM 807 N N . GLY A 1 100 ? -5.695 11.871 2.483 1.00 89.12 100 GLY A N 1
ATOM 808 C CA . GLY A 1 100 ? -4.870 13.088 2.451 1.00 89.12 100 GLY A CA 1
ATOM 809 C C . GLY A 1 100 ? -3.352 12.870 2.486 1.00 89.12 100 GLY A C 1
ATOM 810 O O . GLY A 1 100 ? -2.609 13.842 2.608 1.00 89.12 100 GLY A O 1
ATOM 811 N N . VAL A 1 101 ? -2.868 11.623 2.441 1.00 92.31 101 VAL A N 1
ATOM 812 C CA . VAL A 1 101 ? -1.430 11.318 2.547 1.00 92.31 101 VAL A CA 1
ATOM 813 C C . VAL A 1 101 ? -0.846 11.013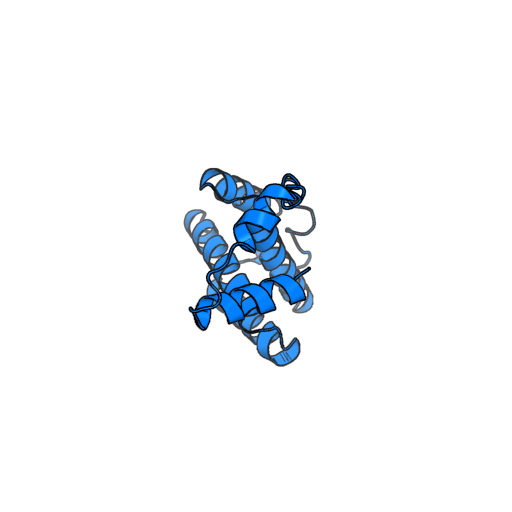 1.171 1.00 92.31 101 VAL A C 1
ATOM 815 O O . VAL A 1 101 ? -1.159 9.993 0.556 1.00 92.31 101 VAL A O 1
ATOM 818 N N . SER A 1 102 ? 0.044 11.886 0.706 1.00 84.00 102 SER A N 1
ATOM 819 C CA . SER A 1 102 ? 0.682 11.780 -0.610 1.00 84.00 102 SER A CA 1
ATOM 820 C C . SER A 1 102 ? 2.090 11.194 -0.512 1.00 84.00 102 SER A C 1
ATOM 822 O O . SER A 1 102 ? 2.869 11.564 0.366 1.00 84.00 102 SER A O 1
ATOM 824 N N . ALA A 1 103 ? 2.448 10.319 -1.455 1.00 80.31 103 ALA A N 1
ATOM 825 C CA . ALA A 1 103 ? 3.848 9.964 -1.675 1.00 80.31 103 ALA A CA 1
ATOM 826 C C . ALA A 1 103 ? 4.586 11.153 -2.326 1.00 80.31 103 ALA A C 1
ATOM 828 O O . ALA A 1 103 ? 3.976 11.895 -3.103 1.00 80.31 103 ALA A O 1
ATOM 829 N N . PRO A 1 104 ? 5.896 11.335 -2.076 1.00 74.12 104 PRO A N 1
ATOM 830 C CA . PRO A 1 104 ? 6.696 12.290 -2.834 1.00 74.12 104 PRO A CA 1
ATOM 831 C C . PRO A 1 104 ? 6.664 11.917 -4.317 1.00 74.12 104 PRO A C 1
ATOM 833 O O . PRO A 1 104 ? 6.747 10.730 -4.648 1.00 74.12 104 PRO A O 1
ATOM 836 N N . LYS A 1 105 ? 6.581 12.916 -5.202 1.00 68.69 105 LYS A N 1
ATOM 837 C CA . LYS A 1 105 ? 6.632 12.681 -6.649 1.00 68.69 105 LYS A CA 1
ATOM 838 C C . LYS A 1 105 ? 7.926 11.943 -6.995 1.00 68.69 105 LYS A C 1
ATOM 840 O O . LYS A 1 105 ? 9.011 12.373 -6.608 1.00 68.69 105 LYS A O 1
ATOM 845 N N . ALA A 1 106 ? 7.801 10.819 -7.697 1.00 69.25 106 ALA A N 1
ATOM 846 C CA . ALA A 1 106 ? 8.961 10.156 -8.268 1.00 69.25 106 ALA A CA 1
ATOM 847 C C . ALA A 1 106 ? 9.580 11.080 -9.331 1.00 69.25 106 ALA A C 1
ATOM 849 O O . ALA A 1 106 ? 8.823 11.688 -10.097 1.00 69.25 106 ALA A O 1
ATOM 850 N N . PRO A 1 107 ? 10.915 11.205 -9.399 1.00 63.66 107 PRO A N 1
ATOM 851 C CA . PRO A 1 107 ? 11.539 11.844 -10.547 1.00 63.66 107 PRO A CA 1
ATOM 852 C C . PRO A 1 107 ? 11.135 11.063 -11.803 1.00 63.66 107 PRO A C 1
ATOM 854 O O . PRO A 1 107 ? 11.249 9.837 -11.844 1.00 63.66 107 PRO A O 1
ATOM 857 N N . ARG A 1 108 ? 10.609 11.760 -12.818 1.00 57.59 108 ARG A N 1
ATOM 858 C CA . ARG A 1 108 ? 10.423 11.156 -14.140 1.00 57.59 108 ARG A CA 1
ATOM 859 C C . ARG A 1 108 ? 11.809 10.974 -14.736 1.00 57.59 108 ARG A C 1
ATOM 861 O O . ARG A 1 108 ? 12.425 11.950 -15.151 1.00 57.59 108 ARG A O 1
ATOM 868 N N . HIS A 1 109 ? 12.284 9.737 -14.785 1.00 57.06 109 HIS A N 1
ATOM 869 C CA . HIS A 1 109 ? 13.285 9.395 -15.780 1.00 57.06 109 HIS A CA 1
ATOM 870 C C . HIS A 1 109 ? 12.574 9.478 -17.125 1.00 57.06 109 HIS A C 1
ATOM 872 O O . HIS A 1 109 ? 11.637 8.720 -17.379 1.00 57.06 109 HIS A O 1
ATOM 878 N N . LEU A 1 110 ? 12.956 10.456 -17.945 1.00 53.34 110 LEU A N 1
ATOM 879 C CA . LEU A 1 110 ? 12.671 10.360 -19.368 1.00 53.34 110 LEU A CA 1
ATOM 880 C C . LEU A 1 110 ? 13.277 9.025 -19.821 1.00 53.34 110 LEU A C 1
ATOM 882 O O . LEU A 1 110 ? 14.421 8.749 -19.431 1.00 53.34 110 LEU A O 1
ATOM 886 N N . PRO A 1 111 ? 12.533 8.168 -20.545 1.00 57.69 111 PRO A N 1
ATOM 887 C CA . PRO A 1 111 ? 13.162 7.028 -21.188 1.00 57.69 111 PRO A CA 1
ATOM 888 C C . PRO A 1 111 ? 14.352 7.585 -21.967 1.00 57.69 111 PRO A C 1
ATOM 890 O O . PRO A 1 111 ? 14.205 8.551 -22.715 1.00 57.69 111 PRO A O 1
ATOM 893 N N . LYS A 1 112 ? 15.553 7.069 -21.694 1.00 58.31 112 LYS A N 1
ATOM 894 C CA . LYS A 1 112 ? 16.697 7.395 -22.537 1.00 58.31 112 LYS A CA 1
ATOM 895 C C . LYS A 1 112 ? 16.319 6.872 -23.913 1.00 58.31 112 LYS A C 1
ATOM 897 O O . LYS A 1 112 ? 16.114 5.669 -24.056 1.00 58.31 112 LYS A O 1
ATOM 902 N N . ASN A 1 113 ? 16.144 7.774 -24.872 1.00 56.41 113 ASN A N 1
ATOM 903 C CA . ASN A 1 113 ? 16.044 7.387 -26.269 1.00 56.41 113 ASN A CA 1
ATOM 904 C C . ASN A 1 113 ? 17.267 6.504 -26.538 1.00 56.41 113 ASN A C 1
ATOM 906 O O . ASN A 1 113 ? 18.378 6.897 -26.176 1.00 56.41 113 ASN A O 1
ATOM 910 N N . ILE A 1 114 ? 17.052 5.298 -27.060 1.00 58.69 114 ILE A N 1
ATOM 911 C CA . ILE A 1 114 ? 18.160 4.461 -27.520 1.00 58.69 114 ILE A CA 1
ATOM 912 C C . ILE A 1 114 ? 18.863 5.285 -28.600 1.00 58.69 114 ILE A C 1
ATOM 914 O O . ILE A 1 114 ? 18.205 5.732 -29.542 1.00 58.69 114 ILE A O 1
ATOM 918 N N . ASP A 1 115 ? 20.150 5.571 -28.405 1.00 64.00 115 ASP A N 1
ATOM 919 C CA . ASP A 1 115 ? 20.946 6.280 -29.402 1.00 64.00 115 ASP A CA 1
ATOM 920 C C . ASP A 1 115 ? 20.976 5.441 -30.687 1.00 64.00 115 ASP A C 1
ATOM 922 O O . ASP A 1 115 ? 20.986 4.210 -30.628 1.00 64.00 115 ASP A O 1
ATOM 926 N N . VAL A 1 116 ? 20.973 6.081 -31.853 1.00 61.38 116 VAL A N 1
ATOM 927 C CA . VAL A 1 116 ? 21.001 5.378 -33.146 1.00 61.38 116 VAL A CA 1
ATOM 928 C C . VAL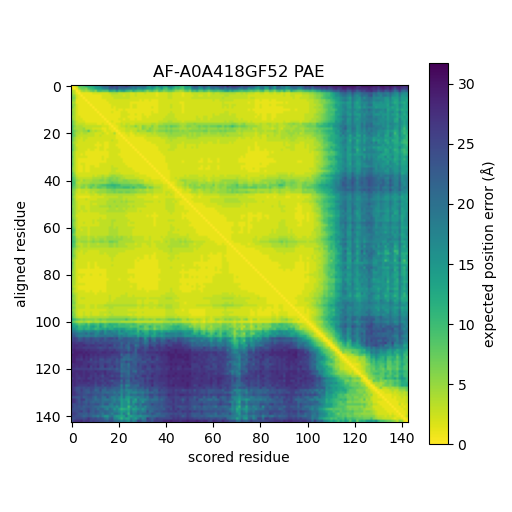 A 1 116 ? 22.244 4.483 -33.230 1.00 61.38 116 VAL A C 1
ATOM 930 O O . VAL A 1 116 ? 22.180 3.382 -33.770 1.00 61.38 116 VAL A O 1
ATOM 933 N N . ASP A 1 117 ? 23.344 4.899 -32.602 1.00 62.00 117 ASP A N 1
ATOM 934 C CA . ASP A 1 117 ? 24.574 4.111 -32.507 1.00 62.00 117 ASP A CA 1
ATOM 935 C C . ASP A 1 117 ? 24.445 2.895 -31.573 1.00 62.00 117 ASP A C 1
ATOM 937 O O . ASP A 1 117 ? 24.957 1.818 -31.891 1.00 62.00 117 ASP A O 1
ATOM 941 N N . ASP A 1 118 ? 23.718 3.024 -30.458 1.00 63.44 118 ASP A N 1
ATOM 942 C CA . ASP A 1 118 ? 23.403 1.893 -29.576 1.00 63.44 118 ASP A CA 1
ATOM 943 C C . ASP A 1 118 ? 22.462 0.905 -30.275 1.00 63.44 118 ASP A C 1
ATOM 945 O O . ASP A 1 118 ? 22.611 -0.304 -30.115 1.00 63.44 118 ASP A O 1
ATOM 949 N N . MET A 1 119 ? 21.539 1.402 -31.102 1.00 62.97 119 MET A N 1
ATOM 950 C CA . MET A 1 119 ? 20.639 0.590 -31.920 1.00 62.97 119 MET A CA 1
ATOM 951 C C . MET A 1 119 ? 21.390 -0.162 -33.019 1.00 62.97 119 MET A C 1
ATOM 953 O O . MET A 1 119 ? 21.177 -1.357 -33.191 1.00 62.97 119 MET A O 1
ATOM 957 N N . ASN A 1 120 ? 22.320 0.500 -33.709 1.00 65.38 120 ASN A N 1
ATOM 958 C CA . ASN A 1 120 ? 23.170 -0.138 -34.713 1.00 65.38 120 ASN A CA 1
ATOM 959 C C . ASN A 1 120 ? 24.044 -1.237 -34.096 1.00 65.38 120 ASN A C 1
ATOM 961 O O . ASN A 1 120 ? 24.162 -2.306 -34.682 1.00 65.38 120 ASN A O 1
ATOM 965 N N . ARG A 1 121 ? 24.587 -1.031 -32.887 1.00 65.88 121 ARG A N 1
ATOM 966 C CA . ARG A 1 121 ? 25.307 -2.083 -32.142 1.00 65.88 121 ARG A CA 1
ATOM 967 C C . ARG A 1 121 ? 24.404 -3.222 -31.683 1.00 65.88 121 ARG A C 1
ATOM 969 O O . ARG A 1 121 ? 24.853 -4.358 -31.623 1.00 65.88 121 ARG A O 1
ATOM 976 N N . LEU A 1 122 ? 23.150 -2.925 -31.348 1.00 61.62 122 LEU A N 1
ATOM 977 C CA . LEU A 1 122 ? 22.158 -3.930 -30.971 1.00 61.62 122 LEU A CA 1
ATOM 978 C C . LEU A 1 122 ? 21.710 -4.778 -32.173 1.00 61.62 122 LEU A C 1
ATOM 980 O O . LEU A 1 122 ? 21.301 -5.916 -31.984 1.00 61.62 122 LEU A O 1
ATOM 984 N N . LEU A 1 123 ? 21.778 -4.222 -33.387 1.00 62.09 123 LEU A N 1
ATOM 985 C CA . LEU A 1 123 ? 21.391 -4.864 -34.648 1.00 62.09 123 LEU A CA 1
ATOM 986 C C . LEU A 1 123 ? 22.569 -5.511 -35.400 1.00 62.09 123 LEU A C 1
ATOM 988 O O . LEU A 1 123 ? 22.330 -6.222 -36.381 1.00 62.09 123 LEU A O 1
ATOM 992 N N . ASP A 1 124 ? 23.810 -5.300 -34.946 1.00 65.88 124 ASP A N 1
ATOM 993 C CA . ASP A 1 124 ? 25.026 -5.934 -35.477 1.00 65.88 124 ASP A CA 1
ATOM 994 C C . ASP A 1 124 ? 25.136 -7.376 -34.958 1.00 65.88 124 ASP A C 1
ATOM 996 O O . ASP A 1 124 ? 25.924 -7.727 -34.078 1.00 65.88 124 ASP A O 1
ATOM 1000 N N . ILE A 1 125 ? 24.209 -8.195 -35.444 1.00 64.56 125 ILE A N 1
ATOM 1001 C CA . ILE A 1 125 ? 23.943 -9.545 -34.975 1.00 64.56 125 ILE A CA 1
ATOM 1002 C C . ILE A 1 125 ? 24.468 -10.563 -35.995 1.00 64.56 125 ILE A C 1
ATOM 1004 O O . ILE A 1 125 ? 24.140 -10.485 -37.181 1.00 64.56 125 ILE A O 1
ATOM 1008 N N . ASP A 1 126 ? 25.223 -11.560 -35.519 1.00 68.50 126 ASP A N 1
ATOM 1009 C CA . ASP A 1 126 ? 25.650 -12.705 -36.328 1.00 68.50 126 ASP A CA 1
ATOM 1010 C C . ASP A 1 126 ? 24.434 -13.524 -36.787 1.00 68.50 126 ASP A C 1
ATOM 1012 O O . ASP A 1 126 ? 23.756 -14.196 -36.009 1.00 68.50 126 ASP A O 1
ATOM 1016 N N . ILE A 1 127 ? 24.165 -13.468 -38.089 1.00 66.94 127 ILE A N 1
ATOM 1017 C CA . ILE A 1 127 ? 23.043 -14.140 -38.754 1.00 66.94 127 ILE A CA 1
ATOM 1018 C C . ILE A 1 127 ? 23.136 -1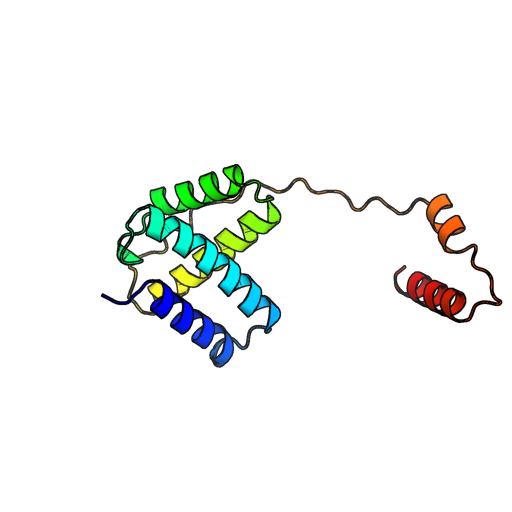5.674 -38.726 1.00 66.94 127 ILE A C 1
ATOM 1020 O O . ILE A 1 127 ? 22.177 -16.343 -39.110 1.00 66.94 127 ILE A O 1
ATOM 1024 N N . ASN A 1 128 ? 24.267 -16.237 -38.288 1.00 73.19 128 ASN A N 1
ATOM 1025 C CA . ASN A 1 128 ? 24.450 -17.680 -38.151 1.00 73.19 128 A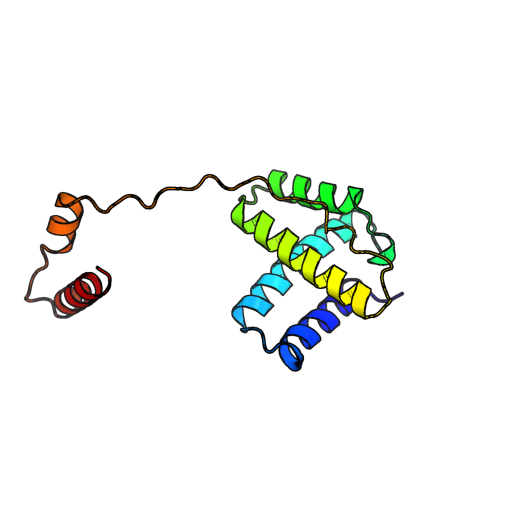SN A CA 1
ATOM 1026 C C . ASN A 1 128 ? 24.018 -18.221 -36.778 1.00 73.19 128 ASN A C 1
ATOM 1028 O O . ASN A 1 128 ? 24.009 -19.440 -36.597 1.00 73.19 128 ASN A O 1
ATOM 1032 N N . ASP A 1 129 ? 23.630 -17.355 -35.834 1.00 78.00 129 ASP A N 1
ATOM 1033 C CA . ASP A 1 129 ? 23.037 -17.753 -34.555 1.00 78.00 129 ASP A CA 1
ATOM 1034 C C . ASP A 1 129 ? 21.499 -17.586 -34.585 1.00 78.00 129 ASP A C 1
ATOM 1036 O O . ASP A 1 129 ? 20.983 -16.461 -34.597 1.00 78.00 129 ASP A O 1
ATOM 1040 N N . PRO A 1 130 ? 20.724 -18.689 -34.550 1.00 75.88 130 PRO A N 1
ATOM 1041 C CA . PRO A 1 130 ? 19.263 -18.644 -34.512 1.00 75.88 130 PRO A CA 1
ATOM 1042 C C . PRO A 1 130 ? 18.672 -17.843 -33.340 1.00 75.88 130 PRO A C 1
ATOM 1044 O O . PRO A 1 130 ? 17.583 -17.279 -33.481 1.00 75.88 130 PRO A O 1
ATOM 1047 N N . LEU A 1 131 ? 19.350 -17.780 -32.186 1.00 74.75 131 LEU A N 1
ATOM 1048 C CA . LEU A 1 131 ? 18.903 -16.961 -31.051 1.00 74.75 131 LEU A CA 1
ATOM 1049 C C . LEU A 1 131 ? 19.019 -15.478 -31.376 1.00 74.75 131 LEU A C 1
ATOM 1051 O O . LEU A 1 131 ? 18.117 -14.700 -31.073 1.00 74.75 131 LEU A O 1
ATOM 1055 N N . ALA A 1 132 ? 20.093 -15.110 -32.056 1.00 72.50 132 ALA A N 1
ATOM 1056 C CA . ALA A 1 132 ? 20.389 -13.736 -32.380 1.00 72.50 132 ALA A CA 1
ATOM 1057 C C . ALA A 1 132 ? 19.436 -13.204 -33.476 1.00 72.50 132 ALA A C 1
ATOM 1059 O O . ALA A 1 132 ? 18.920 -12.092 -33.367 1.00 72.50 132 ALA A O 1
ATOM 1060 N N . VAL A 1 133 ? 19.060 -14.034 -34.458 1.00 75.62 133 VAL A N 1
ATOM 1061 C CA . VAL A 1 133 ? 18.007 -13.703 -35.444 1.00 75.62 133 VAL A CA 1
ATOM 1062 C C . VAL A 1 133 ? 16.643 -13.476 -34.777 1.00 75.62 133 VAL A C 1
ATOM 1064 O O . VAL A 1 133 ? 15.921 -12.542 -35.133 1.00 75.62 133 VAL A O 1
ATOM 1067 N N . ARG A 1 134 ? 16.279 -14.300 -33.784 1.00 77.94 134 ARG A N 1
ATOM 1068 C CA . ARG A 1 134 ? 15.039 -14.121 -33.010 1.00 77.94 134 ARG A CA 1
ATOM 1069 C C . ARG A 1 134 ? 15.068 -12.818 -32.215 1.00 77.94 134 ARG A C 1
ATOM 1071 O O . ARG A 1 134 ? 14.078 -12.090 -32.202 1.00 77.94 134 ARG A O 1
ATOM 1078 N N . ASP A 1 135 ? 16.182 -12.536 -31.552 1.00 74.69 135 ASP A N 1
ATOM 1079 C CA . ASP A 1 135 ? 16.339 -11.341 -30.728 1.00 74.69 135 ASP A CA 1
ATOM 1080 C C . ASP A 1 135 ? 16.285 -10.071 -31.596 1.00 74.69 135 ASP A C 1
ATOM 1082 O O . ASP A 1 135 ? 15.591 -9.123 -31.230 1.00 74.69 135 ASP A O 1
ATOM 1086 N N . ARG A 1 136 ? 16.855 -10.099 -32.811 1.00 73.50 136 ARG A N 1
ATOM 1087 C CA . ARG A 1 136 ? 16.681 -9.044 -33.824 1.00 73.50 136 ARG A CA 1
ATOM 1088 C C . ARG A 1 136 ? 15.217 -8.819 -34.200 1.00 73.50 136 ARG A C 1
ATOM 1090 O O . ARG A 1 136 ? 14.756 -7.683 -34.191 1.00 73.50 136 ARG A O 1
ATOM 1097 N N . ALA A 1 137 ? 14.479 -9.886 -34.502 1.00 76.62 137 ALA A N 1
ATOM 1098 C CA . ALA A 1 137 ? 13.066 -9.780 -34.862 1.00 76.62 137 ALA A CA 1
ATOM 1099 C C . ALA A 1 137 ? 12.216 -9.220 -33.707 1.00 76.62 137 ALA A C 1
ATOM 1101 O O . ALA A 1 137 ? 11.310 -8.423 -33.931 1.00 76.62 137 ALA A O 1
ATOM 1102 N N . MET A 1 138 ? 12.517 -9.597 -32.459 1.00 78.31 138 MET A N 1
ATOM 1103 C CA . MET A 1 138 ? 11.845 -9.032 -31.283 1.00 78.31 138 MET A CA 1
ATOM 1104 C C . MET A 1 138 ? 12.142 -7.537 -31.120 1.00 78.31 138 MET A C 1
ATOM 1106 O O . MET A 1 138 ? 11.231 -6.776 -30.800 1.00 78.31 138 MET A O 1
ATOM 1110 N N . LEU A 1 139 ? 13.379 -7.107 -31.381 1.00 74.44 139 LEU A N 1
ATOM 1111 C CA . LEU A 1 139 ? 13.769 -5.696 -31.341 1.00 74.44 139 LEU A CA 1
ATOM 1112 C C . LEU A 1 139 ? 13.096 -4.870 -32.444 1.00 74.44 139 LEU A C 1
ATOM 1114 O O . LEU A 1 139 ? 12.598 -3.787 -32.150 1.00 74.44 139 LEU A O 1
ATOM 1118 N N . GLU A 1 140 ? 13.016 -5.393 -33.671 1.00 73.00 140 GLU A N 1
ATOM 1119 C CA . GLU A 1 140 ? 12.319 -4.742 -34.792 1.00 73.00 140 GLU A CA 1
ATOM 1120 C C . GLU A 1 140 ? 10.803 -4.603 -34.550 1.00 73.00 140 GLU A C 1
ATOM 1122 O O . GLU A 1 140 ? 10.203 -3.654 -35.032 1.00 73.00 140 GLU A O 1
ATOM 1127 N N . VAL A 1 141 ? 10.172 -5.509 -33.790 1.00 76.00 141 VAL A N 1
ATOM 1128 C CA . VAL A 1 141 ? 8.735 -5.425 -33.442 1.00 76.00 141 VAL A CA 1
ATOM 1129 C C . VAL A 1 141 ? 8.460 -4.459 -32.283 1.00 76.00 141 VAL A C 1
ATOM 1131 O O . VAL A 1 141 ? 7.362 -3.913 -32.176 1.00 76.00 141 VAL A O 1
ATOM 1134 N N . MET A 1 142 ? 9.417 -4.286 -31.369 1.00 71.38 142 MET A N 1
ATOM 1135 C CA . MET A 1 142 ? 9.284 -3.379 -30.222 1.00 71.38 142 MET A CA 1
ATOM 1136 C C . MET A 1 142 ? 9.524 -1.903 -30.585 1.00 71.38 142 MET A C 1
ATOM 1138 O O . MET A 1 142 ? 9.209 -1.043 -29.756 1.00 71.38 142 MET A O 1
ATOM 1142 N N . TYR A 1 143 ? 10.076 -1.627 -31.773 1.00 57.16 143 TYR A N 1
ATOM 1143 C CA . TYR A 1 143 ? 10.301 -0.289 -32.329 1.00 57.16 143 TYR A CA 1
ATOM 1144 C C . TYR A 1 143 ? 9.195 0.099 -33.318 1.00 57.16 143 TYR A C 1
ATOM 1146 O O . TYR A 1 143 ? 8.704 1.247 -33.219 1.00 57.16 143 TYR A O 1
#

Sequence (143 aa):
MTDLHTDVERYLRYLSVERQLSPITLLNYQRQLEAIIHFASENGLQSWQQCDVTMVRNFAVRSRRKGLGAASLALRLSALRSFFDWLVSQNELKANPAKGVSAPKAPRHLPKNIDVDDMNRLLDIDINDPLAVRDRAMLEVMY

Foldseek 3Di:
DDALVRLLVVVLCCCCPVVVDDPVLSVLLNVLSVLLSVVCVVVVNGDPQPDALVSLQVSLVVCVVVVHAQVSSQSSLVSLQSSQVVCVVVVNYVDRRSPPPDGPDHPDDDPPDCPVVNVVVLLPFDPVDPVSVVSNVVVVVVD

InterPro domains:
  IPR002104 Integrase, catalytic domain [PS51898] (109-143)
  IPR004107 Integrase, SAM-like, N-terminal [PF02899] (8-90)
  IPR010998 Integrase/recombinase, N-terminal [G3DSA:1.10.150.130] (4-99)
  IPR011010 DNA breaking-rejoining enzyme, catalytic core [SSF56349] (8-141)
  IPR044068 Core-binding (CB) domain [PS51900] (2-88)

Solvent-accessible surface area (backbone atoms only — not comparable to full-atom values): 8392 Å² total; per-residue (Å²): 133,68,51,66,65,58,57,50,54,52,50,53,50,44,38,48,71,78,64,60,50,53,72,68,56,51,53,51,36,49,56,37,51,52,57,46,49,59,55,34,54,80,69,66,56,68,40,74,77,76,58,44,47,66,56,50,50,49,53,54,54,51,42,43,75,74,67,51,50,43,66,61,44,38,52,33,50,47,40,51,32,55,50,36,50,48,36,31,75,70,68,69,31,96,66,51,48,46,74,86,60,77,59,67,84,58,82,81,74,71,80,76,74,77,48,71,67,57,48,52,61,69,63,69,56,61,81,87,37,74,68,44,51,51,53,46,53,53,53,65,71,74,105

Radius of gyration: 21.77 Å; Cα contacts (8 Å, |Δi|>4): 106; chains: 1; bounding box: 45×32×58 Å

Organism: Escherichia coli (NCBI:txid562)

Mean predicted aligned error: 9.87 Å